Protein AF-A0A1A6B969-F1 (afdb_monomer_lite)

Structure (mmCIF, N/CA/C/O backbone):
data_AF-A0A1A6B969-F1
#
_entry.id   AF-A0A1A6B969-F1
#
loop_
_atom_site.group_PDB
_atom_site.id
_atom_site.type_symbol
_atom_site.label_atom_id
_atom_site.label_alt_id
_atom_site.label_comp_id
_atom_site.label_asym_id
_atom_site.label_entity_id
_atom_site.label_seq_id
_atom_site.pdbx_PDB_ins_code
_atom_site.Cartn_x
_atom_site.Cartn_y
_atom_site.Cartn_z
_atom_site.occupancy
_atom_site.B_iso_or_equiv
_atom_site.auth_seq_id
_atom_site.auth_comp_id
_atom_site.auth_asym_id
_atom_site.auth_atom_id
_atom_site.pdbx_PDB_model_num
ATOM 1 N N . MET A 1 1 ? -11.792 0.927 14.532 1.00 82.31 1 MET A N 1
ATOM 2 C CA . MET A 1 1 ? -10.968 1.590 13.497 1.00 82.31 1 MET A CA 1
ATOM 3 C C . MET A 1 1 ? -11.675 2.879 13.079 1.00 82.31 1 MET A C 1
ATOM 5 O O . MET A 1 1 ? -12.904 2.859 13.096 1.00 82.31 1 MET A O 1
ATOM 9 N N . PRO A 1 2 ? -10.974 3.993 12.796 1.00 89.81 2 PRO A N 1
ATOM 10 C CA . PRO A 1 2 ? -11.607 5.222 12.299 1.00 89.81 2 PRO A CA 1
ATOM 11 C C . PRO A 1 2 ? -12.254 5.015 10.921 1.00 89.81 2 PRO A C 1
ATOM 13 O O . PRO A 1 2 ? -11.853 4.124 10.176 1.00 89.81 2 PRO A O 1
ATOM 16 N N . GLY A 1 3 ? -13.240 5.853 10.584 1.00 94.31 3 GLY A N 1
ATOM 17 C CA . GLY A 1 3 ? -13.933 5.805 9.288 1.00 94.31 3 GLY A CA 1
ATOM 18 C C . GLY A 1 3 ? -13.066 6.237 8.100 1.00 94.31 3 GLY A C 1
ATOM 19 O O . GLY A 1 3 ? -13.300 5.807 6.974 1.00 94.31 3 GLY A O 1
ATOM 20 N N . HIS A 1 4 ? -12.047 7.059 8.352 1.00 96.81 4 HIS A N 1
ATOM 21 C CA . HIS A 1 4 ? -11.105 7.576 7.362 1.00 96.81 4 HIS A CA 1
ATOM 22 C C . HIS A 1 4 ? -9.725 7.695 8.017 1.00 96.81 4 HIS A C 1
ATOM 24 O O . HIS A 1 4 ? -9.614 8.185 9.143 1.00 96.81 4 HIS A O 1
ATOM 30 N N . PHE A 1 5 ? -8.684 7.179 7.370 1.00 96.38 5 PHE A N 1
ATOM 31 C CA . PHE A 1 5 ? -7.314 7.205 7.879 1.00 96.38 5 PHE A CA 1
ATOM 32 C C . PHE A 1 5 ? -6.296 7.144 6.742 1.00 96.38 5 PHE A C 1
ATOM 34 O O . PHE A 1 5 ? -6.603 6.675 5.650 1.00 96.38 5 PHE A O 1
ATOM 41 N N . GLU A 1 6 ? -5.078 7.590 7.023 1.00 97.31 6 GLU A N 1
ATOM 42 C CA . GLU A 1 6 ? -3.933 7.485 6.122 1.00 97.31 6 GLU A CA 1
ATOM 43 C C . GLU A 1 6 ? -2.957 6.435 6.656 1.00 97.31 6 GLU A C 1
ATOM 45 O O . GLU A 1 6 ? -2.725 6.369 7.866 1.00 97.31 6 GLU A O 1
ATOM 50 N N . ILE A 1 7 ? -2.373 5.641 5.760 1.00 97.44 7 ILE A N 1
ATOM 51 C CA . ILE A 1 7 ? -1.169 4.843 6.016 1.00 97.44 7 ILE A CA 1
ATOM 52 C C . ILE A 1 7 ? -0.002 5.511 5.295 1.00 97.44 7 ILE A C 1
ATOM 54 O O . ILE A 1 7 ? -0.119 5.835 4.113 1.00 97.44 7 ILE A O 1
ATOM 58 N N . GLN A 1 8 ? 1.134 5.656 5.975 1.00 97.06 8 GLN A N 1
ATOM 59 C CA . GLN A 1 8 ? 2.352 6.186 5.378 1.00 97.06 8 GLN A CA 1
ATOM 60 C C . GLN A 1 8 ? 3.524 5.210 5.531 1.00 97.06 8 GLN A C 1
ATOM 62 O O . GLN A 1 8 ? 3.950 4.889 6.642 1.00 97.06 8 GLN A O 1
ATOM 67 N N . ASN A 1 9 ? 4.076 4.780 4.395 1.00 95.06 9 ASN A N 1
ATOM 68 C CA . ASN A 1 9 ? 5.287 3.967 4.306 1.00 95.06 9 ASN A CA 1
ATOM 69 C C . ASN A 1 9 ? 6.310 4.669 3.398 1.00 95.06 9 ASN A C 1
ATOM 71 O O . ASN A 1 9 ? 6.272 4.540 2.173 1.00 95.06 9 ASN A O 1
ATOM 75 N N . GLY A 1 10 ? 7.196 5.468 3.996 1.00 91.88 10 GLY A N 1
ATOM 76 C CA . GLY A 1 10 ? 8.088 6.349 3.242 1.00 91.88 10 GLY A CA 1
ATOM 77 C C . GLY A 1 10 ? 7.295 7.335 2.377 1.00 91.88 10 GLY A C 1
ATOM 78 O O . GLY A 1 10 ? 6.509 8.135 2.896 1.00 91.88 10 GLY A O 1
ATOM 79 N N . ASP A 1 11 ? 7.497 7.255 1.061 1.00 92.19 11 ASP A N 1
ATOM 80 C CA . ASP A 1 11 ? 6.788 8.068 0.067 1.00 92.19 11 ASP A CA 1
ATOM 81 C C . ASP A 1 11 ? 5.448 7.468 -0.383 1.00 92.19 11 ASP A C 1
ATOM 83 O O . ASP A 1 11 ? 4.674 8.159 -1.047 1.00 92.19 11 ASP A O 1
ATOM 87 N N . LEU A 1 12 ? 5.153 6.213 -0.029 1.00 93.00 12 LEU A N 1
ATOM 88 C CA . LEU A 1 12 ? 3.863 5.589 -0.305 1.00 93.00 12 LEU A CA 1
ATOM 89 C C . LEU A 1 12 ? 2.828 6.070 0.712 1.00 93.00 12 LEU A C 1
ATOM 91 O O . LEU A 1 12 ? 3.031 5.971 1.925 1.00 93.00 12 LEU A O 1
ATOM 95 N N . VAL A 1 13 ? 1.712 6.570 0.197 1.00 96.38 13 VAL A N 1
ATOM 96 C CA . VAL A 1 13 ? 0.581 7.058 0.981 1.00 96.38 13 VAL A CA 1
ATOM 97 C C . VAL A 1 13 ? -0.668 6.318 0.554 1.00 96.38 13 VAL A C 1
ATOM 99 O O . VAL A 1 13 ? -1.049 6.406 -0.614 1.00 96.38 13 VAL A O 1
ATOM 102 N N . SER A 1 14 ? -1.319 5.644 1.497 1.00 97.31 14 SER A N 1
ATOM 103 C CA . SER A 1 14 ? -2.595 4.966 1.275 1.00 97.31 14 SER A CA 1
ATOM 104 C C . SER A 1 14 ? -3.707 5.730 1.993 1.00 97.31 14 SER A C 1
ATOM 106 O O . SER A 1 14 ? -3.764 5.745 3.222 1.00 97.31 14 SER A O 1
ATOM 108 N N . ASP A 1 15 ? -4.594 6.357 1.223 1.00 97.69 15 ASP A N 1
ATOM 109 C CA . ASP A 1 15 ? -5.800 7.023 1.721 1.00 97.69 15 ASP A CA 1
ATOM 110 C C . ASP A 1 15 ? -6.932 5.998 1.856 1.00 97.69 15 ASP A C 1
ATOM 112 O O . ASP A 1 15 ? -7.422 5.474 0.851 1.00 97.69 15 ASP A O 1
ATOM 116 N N . CYS A 1 16 ? -7.325 5.681 3.090 1.00 97.69 16 CYS A N 1
ATOM 117 C CA . CYS A 1 16 ? -8.181 4.551 3.424 1.00 97.69 16 CYS A CA 1
ATOM 118 C C . CYS A 1 16 ? -9.526 4.973 4.013 1.00 97.69 16 CYS A C 1
ATOM 120 O O . CYS A 1 16 ? -9.600 5.694 5.006 1.00 97.69 16 CYS A O 1
ATOM 122 N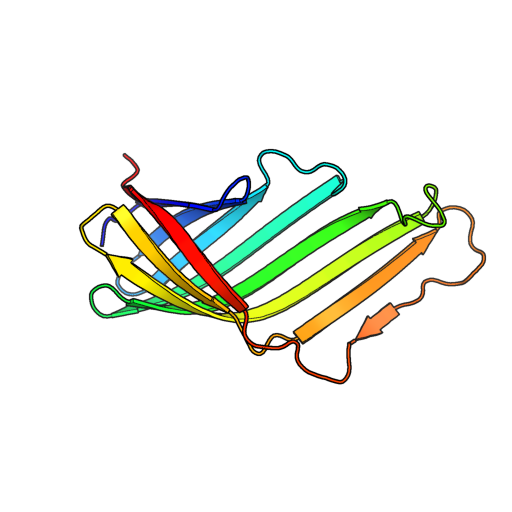 N . ARG A 1 17 ? -10.612 4.413 3.480 1.00 97.31 17 ARG A N 1
ATOM 123 C CA . ARG A 1 17 ? -11.976 4.612 3.980 1.00 97.31 17 ARG A CA 1
ATOM 124 C C . ARG A 1 17 ? -12.587 3.302 4.441 1.00 97.31 17 ARG A C 1
ATOM 126 O O . ARG A 1 17 ? -12.484 2.289 3.752 1.00 97.31 17 ARG A O 1
ATOM 133 N N . VAL A 1 18 ? -13.251 3.345 5.590 1.00 95.88 18 VAL A N 1
ATOM 134 C CA . VAL A 1 18 ? -13.984 2.221 6.174 1.00 95.88 18 VAL A CA 1
ATOM 135 C C . VAL A 1 18 ? -15.477 2.453 5.993 1.00 95.88 18 VAL A C 1
ATOM 137 O O . VAL A 1 18 ? -16.006 3.499 6.363 1.00 95.88 18 VAL A O 1
ATOM 140 N N . SER A 1 19 ? -16.163 1.454 5.451 1.00 94.56 19 SER A N 1
ATOM 141 C CA . SER A 1 19 ? -17.617 1.403 5.349 1.00 94.56 19 SER A CA 1
ATOM 142 C C . SER A 1 19 ? -18.096 0.069 5.909 1.00 94.56 19 SER A C 1
ATOM 144 O O . SER A 1 19 ? -17.746 -0.987 5.384 1.00 94.56 19 SER A O 1
ATOM 146 N N . ALA A 1 20 ? -18.871 0.120 6.996 1.00 91.00 20 ALA A N 1
ATOM 147 C CA . ALA A 1 20 ? -19.265 -1.050 7.782 1.00 91.00 20 ALA A CA 1
ATOM 148 C C . ALA A 1 20 ? -18.053 -1.900 8.224 1.00 91.00 20 ALA A C 1
ATOM 150 O O . ALA A 1 20 ? -17.276 -1.464 9.071 1.00 91.00 20 ALA A O 1
ATOM 151 N N . ASP A 1 21 ? -17.899 -3.100 7.663 1.00 92.88 21 ASP A N 1
ATOM 152 C CA . ASP A 1 21 ? -16.808 -4.044 7.925 1.00 92.88 21 ASP A CA 1
ATOM 153 C C . ASP A 1 21 ? -15.749 -4.062 6.812 1.00 92.88 21 ASP A C 1
ATOM 155 O O . ASP A 1 21 ? -14.830 -4.878 6.849 1.00 92.88 21 ASP A O 1
ATOM 159 N N . SER A 1 22 ? -15.870 -3.188 5.815 1.00 95.62 22 SER A N 1
ATOM 160 C CA . SER A 1 22 ? -15.027 -3.178 4.624 1.00 95.62 22 SER A CA 1
ATOM 161 C C . SER A 1 22 ? -14.147 -1.933 4.588 1.00 95.62 22 SER A C 1
ATOM 163 O O . SER A 1 22 ? -14.580 -0.838 4.942 1.00 95.62 22 SER A O 1
ATOM 165 N N . VAL A 1 23 ? -12.907 -2.088 4.136 1.00 97.19 23 VAL A N 1
ATOM 166 C CA . VAL A 1 23 ? -11.961 -0.991 3.920 1.00 97.19 23 VAL A CA 1
ATOM 167 C C . VAL A 1 23 ? -11.557 -0.936 2.456 1.00 97.19 23 VAL A C 1
ATOM 169 O O . VAL A 1 23 ? -11.396 -1.964 1.800 1.00 97.19 23 VAL A O 1
ATOM 172 N N . THR A 1 24 ? -11.412 0.276 1.938 1.00 98.06 24 THR A N 1
ATOM 173 C CA . THR A 1 24 ? -10.837 0.549 0.622 1.00 98.06 24 THR A CA 1
ATOM 174 C C . THR A 1 24 ? -9.774 1.617 0.778 1.00 98.06 24 THR A C 1
ATOM 176 O O . THR A 1 24 ? -10.055 2.667 1.350 1.00 98.06 24 THR A O 1
ATOM 179 N N . CYS A 1 25 ? -8.578 1.354 0.270 1.00 97.88 25 CYS A N 1
ATOM 180 C CA . CYS A 1 25 ? -7.481 2.303 0.236 1.00 97.88 25 CYS A CA 1
ATOM 181 C C . CYS A 1 25 ? -7.064 2.584 -1.200 1.00 97.88 25 CYS A C 1
ATOM 183 O O . CYS A 1 25 ? -6.966 1.654 -2.000 1.00 97.88 25 CYS A O 1
ATOM 185 N N . ASN A 1 26 ? -6.771 3.847 -1.491 1.00 98.00 26 ASN A N 1
ATOM 186 C CA . ASN A 1 26 ? -6.122 4.263 -2.727 1.00 98.00 26 ASN A CA 1
ATOM 187 C C . ASN A 1 26 ? -4.704 4.715 -2.403 1.00 98.00 26 ASN A C 1
ATOM 189 O O . ASN A 1 26 ? -4.504 5.519 -1.496 1.00 98.00 26 ASN A O 1
ATOM 193 N N . GLU A 1 27 ? -3.730 4.200 -3.139 1.00 96.12 27 GLU A N 1
ATOM 194 C CA . GLU A 1 27 ? -2.318 4.417 -2.859 1.00 96.12 27 GLU A CA 1
ATOM 195 C C . GLU A 1 27 ? -1.679 5.302 -3.919 1.00 96.12 27 GLU A C 1
ATOM 197 O O . GLU A 1 27 ? -1.905 5.138 -5.122 1.00 96.12 27 GLU A O 1
ATOM 202 N N . THR A 1 28 ? -0.843 6.224 -3.458 1.00 94.00 28 THR A N 1
ATOM 203 C CA . THR A 1 28 ? -0.090 7.162 -4.288 1.00 94.00 28 THR A CA 1
ATOM 204 C C . THR A 1 28 ? 1.354 7.236 -3.808 1.00 94.00 28 THR A C 1
ATOM 206 O O . THR A 1 28 ? 1.636 7.023 -2.630 1.00 94.00 28 THR A O 1
ATOM 209 N N . LEU A 1 29 ? 2.279 7.548 -4.716 1.00 91.69 29 LEU A N 1
ATOM 210 C CA . LEU A 1 29 ? 3.664 7.865 -4.366 1.00 91.69 29 LEU A CA 1
ATOM 211 C C . LEU A 1 29 ? 3.848 9.385 -4.350 1.00 91.69 29 LEU A C 1
ATOM 213 O O . LEU A 1 29 ? 3.703 10.029 -5.389 1.00 91.69 29 LEU A O 1
ATOM 217 N N . LYS A 1 30 ? 4.206 9.949 -3.188 1.00 86.19 30 LYS A N 1
ATOM 218 C CA . LYS A 1 30 ? 4.536 11.378 -3.016 1.00 86.19 30 LYS A CA 1
ATOM 219 C C . LYS A 1 30 ? 5.710 11.787 -3.914 1.00 86.19 30 LYS A C 1
ATOM 221 O O . LYS A 1 30 ? 5.638 12.808 -4.593 1.00 86.19 30 LYS A O 1
ATOM 226 N N . ASN A 1 31 ? 6.754 10.958 -3.966 1.00 82.06 31 ASN A N 1
ATOM 227 C CA . ASN A 1 31 ? 7.872 11.104 -4.893 1.00 82.06 31 ASN A CA 1
ATOM 228 C C . ASN A 1 31 ? 7.866 9.939 -5.877 1.00 82.06 31 ASN A C 1
ATOM 230 O O . ASN A 1 31 ? 8.321 8.843 -5.567 1.00 82.06 31 ASN A O 1
ATOM 234 N N . ALA A 1 32 ? 7.346 10.175 -7.080 1.00 72.62 32 ALA A N 1
ATOM 235 C CA . ALA A 1 32 ? 7.263 9.112 -8.068 1.00 72.62 32 ALA A CA 1
ATOM 236 C C . ALA A 1 32 ? 8.650 8.745 -8.637 1.00 72.62 32 ALA A C 1
ATOM 238 O O . ALA A 1 32 ? 8.897 7.580 -8.898 1.00 72.62 32 ALA A O 1
ATOM 239 N N . LYS A 1 33 ? 9.603 9.680 -8.772 1.00 74.06 33 LYS A N 1
ATOM 240 C CA . LYS A 1 33 ? 10.860 9.444 -9.516 1.00 74.06 33 LYS A CA 1
ATOM 241 C C . LYS A 1 33 ? 11.678 8.244 -8.985 1.00 74.06 33 LYS A C 1
ATOM 243 O O . LYS A 1 33 ? 11.935 8.190 -7.786 1.00 74.06 33 LYS A O 1
ATOM 248 N N . PRO A 1 34 ? 12.170 7.338 -9.858 1.00 71.81 34 PRO A N 1
ATOM 249 C CA . PRO A 1 34 ? 12.104 7.368 -11.328 1.00 71.81 34 PRO A CA 1
ATOM 250 C C . PRO A 1 34 ? 10.774 6.872 -11.923 1.00 71.81 34 PRO A C 1
ATOM 252 O O . PRO A 1 34 ? 10.567 7.004 -13.125 1.00 71.81 34 PRO A O 1
ATOM 255 N N . THR A 1 35 ? 9.869 6.336 -11.107 1.00 80.12 35 THR A N 1
ATOM 256 C CA . THR A 1 35 ? 8.490 6.014 -11.493 1.00 80.12 35 THR A CA 1
ATOM 257 C C . THR A 1 35 ? 7.812 7.263 -12.067 1.00 80.12 35 THR A C 1
ATOM 259 O O . THR A 1 35 ? 7.835 8.346 -11.484 1.00 80.12 35 THR A O 1
ATOM 262 N N . GLN A 1 36 ? 7.233 7.133 -13.252 1.00 84.69 36 GLN A N 1
ATOM 263 C CA . GLN A 1 36 ? 6.503 8.207 -13.921 1.00 84.69 36 GLN A CA 1
ATOM 264 C C . GLN A 1 36 ? 5.072 8.300 -13.395 1.00 84.69 36 GLN A C 1
ATOM 266 O O . GLN A 1 36 ? 4.553 9.397 -13.209 1.00 84.69 36 GLN A O 1
ATOM 271 N N . SER A 1 37 ? 4.440 7.152 -13.138 1.00 88.12 37 SER A N 1
ATOM 272 C CA . SER A 1 37 ? 3.110 7.082 -12.539 1.00 88.12 37 SER A CA 1
ATOM 273 C C . SER A 1 37 ? 2.987 5.876 -11.623 1.00 88.12 37 SER A C 1
ATOM 275 O O . SER A 1 37 ? 3.570 4.825 -11.884 1.00 88.12 37 SER A O 1
ATOM 277 N N . TYR A 1 38 ? 2.223 6.032 -10.548 1.00 92.31 38 TYR A N 1
ATOM 278 C CA . TYR A 1 38 ? 1.901 4.954 -9.630 1.00 92.31 38 TYR A CA 1
ATOM 279 C C . TYR A 1 38 ? 0.458 5.090 -9.169 1.00 92.31 38 TYR A C 1
ATOM 281 O O . TYR A 1 38 ? 0.022 6.184 -8.807 1.00 92.31 38 TYR A O 1
ATOM 289 N N . ALA A 1 39 ? -0.253 3.971 -9.153 1.00 94.19 39 ALA A N 1
ATOM 290 C CA . ALA A 1 39 ? -1.560 3.850 -8.538 1.00 94.19 39 ALA A CA 1
ATOM 291 C C . ALA A 1 39 ? -1.657 2.491 -7.848 1.00 94.19 39 ALA A C 1
ATOM 293 O O . ALA A 1 39 ? -1.417 1.454 -8.470 1.00 94.19 39 ALA A O 1
ATOM 294 N N . GLY A 1 40 ? -2.030 2.494 -6.574 1.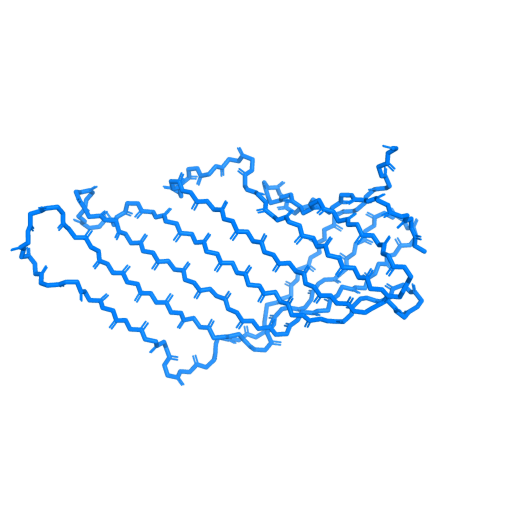00 95.94 40 GLY A N 1
ATOM 295 C CA . GLY A 1 40 ? -2.356 1.284 -5.830 1.00 95.94 40 GLY A CA 1
ATOM 296 C C . GLY A 1 40 ? -3.789 1.313 -5.330 1.00 95.94 40 GLY A C 1
ATOM 297 O O . GLY A 1 40 ? -4.390 2.369 -5.143 1.00 95.94 40 GLY A O 1
ATOM 298 N N . THR A 1 41 ? -4.349 0.132 -5.125 1.00 97.56 41 THR A N 1
ATOM 299 C CA . THR A 1 41 ? -5.641 -0.057 -4.475 1.00 97.56 41 THR A CA 1
ATOM 300 C C . THR A 1 41 ? -5.542 -1.236 -3.528 1.00 97.56 41 THR A C 1
ATOM 302 O O . THR A 1 41 ? -4.986 -2.277 -3.878 1.00 97.56 41 THR A O 1
ATOM 305 N N . MET A 1 42 ? -6.116 -1.094 -2.340 1.00 97.06 42 MET A N 1
ATOM 306 C CA . MET A 1 42 ? -6.322 -2.197 -1.411 1.00 97.06 42 MET A CA 1
ATOM 307 C C . MET A 1 42 ? -7.794 -2.254 -1.041 1.00 97.06 42 MET A C 1
ATOM 309 O O . MET A 1 42 ? -8.406 -1.232 -0.745 1.00 97.06 42 MET A O 1
ATOM 313 N N . THR A 1 43 ? -8.367 -3.451 -1.045 1.00 97.75 43 THR A N 1
ATOM 314 C CA . THR A 1 43 ? -9.703 -3.695 -0.493 1.00 97.75 43 THR A CA 1
ATOM 315 C C . THR A 1 43 ? -9.641 -4.851 0.484 1.00 97.75 43 THR A C 1
ATOM 317 O O . THR A 1 43 ? -8.938 -5.829 0.238 1.00 97.75 43 THR A O 1
ATOM 320 N N . GLY A 1 44 ? -10.363 -4.765 1.598 1.00 97.44 44 GLY A N 1
ATOM 321 C CA . GLY A 1 44 ? -10.316 -5.806 2.619 1.00 97.44 44 GLY A CA 1
ATOM 322 C C . GLY A 1 44 ? -11.438 -5.717 3.638 1.00 97.44 44 GLY A C 1
ATOM 323 O O . GLY A 1 44 ? -12.244 -4.790 3.621 1.00 97.44 44 GLY A O 1
ATOM 324 N N . LYS A 1 45 ? -11.470 -6.698 4.537 1.00 97.88 45 LYS A N 1
ATOM 325 C CA . LYS A 1 45 ? -12.391 -6.758 5.671 1.00 97.88 45 LYS A CA 1
ATOM 326 C C . LYS A 1 45 ? -11.681 -6.450 6.977 1.00 97.88 45 LYS A C 1
ATOM 328 O O . LYS A 1 45 ? -10.552 -6.893 7.181 1.00 97.88 45 LYS A O 1
ATOM 333 N N . VAL A 1 46 ? -12.370 -5.737 7.859 1.00 95.88 46 VAL A N 1
ATOM 334 C CA . VAL A 1 46 ? -11.906 -5.347 9.190 1.00 95.88 46 VAL A CA 1
ATOM 335 C C . VAL A 1 46 ? -12.379 -6.373 10.219 1.00 95.88 46 VAL A C 1
ATOM 337 O O . VAL A 1 46 ? -13.573 -6.616 10.370 1.00 95.88 46 VAL A O 1
ATOM 340 N N . ALA A 1 47 ? -11.442 -6.933 10.977 1.00 95.31 47 ALA A N 1
ATOM 341 C CA . ALA A 1 47 ? -11.700 -7.766 12.143 1.00 95.31 47 ALA A CA 1
ATOM 342 C C . ALA A 1 47 ? -10.845 -7.258 13.313 1.00 95.31 47 ALA A C 1
ATOM 344 O O . ALA A 1 47 ? -9.644 -7.515 13.392 1.00 95.31 47 ALA A O 1
ATOM 345 N N . GLY A 1 48 ? -11.453 -6.481 14.215 1.00 92.94 48 GLY A N 1
ATOM 346 C CA . GLY A 1 48 ? -10.734 -5.827 15.312 1.00 92.94 48 GLY A CA 1
ATOM 347 C C . GLY A 1 48 ? -9.730 -4.788 14.802 1.00 92.94 48 GLY A C 1
ATOM 348 O O . GLY A 1 48 ? -10.128 -3.765 14.246 1.00 92.94 48 GLY A O 1
ATOM 349 N N . MET A 1 49 ? -8.437 -5.052 15.009 1.00 94.12 49 MET A N 1
ATOM 350 C CA . MET A 1 49 ? -7.321 -4.234 14.506 1.00 94.12 49 MET A CA 1
ATOM 351 C C . MET A 1 49 ? -6.602 -4.876 13.314 1.00 94.12 49 MET A C 1
ATOM 353 O O . MET A 1 49 ? -5.475 -4.509 12.996 1.00 94.12 49 MET A O 1
ATOM 357 N N . THR A 1 50 ? -7.224 -5.853 12.662 1.00 96.75 50 THR A N 1
ATOM 358 C CA . THR A 1 50 ? -6.653 -6.518 11.496 1.00 96.75 50 THR A CA 1
ATOM 359 C C . THR A 1 50 ? -7.523 -6.256 10.280 1.00 96.75 50 THR A C 1
ATOM 361 O O . THR A 1 50 ? -8.745 -6.388 10.333 1.00 96.75 50 THR A O 1
ATOM 364 N N . VAL A 1 51 ? -6.885 -5.911 9.168 1.00 97.62 51 VAL A N 1
ATOM 365 C CA . VAL A 1 51 ? -7.493 -5.881 7.841 1.00 97.62 51 VAL A CA 1
ATOM 366 C C . VAL A 1 51 ? -6.929 -7.034 7.038 1.00 97.62 51 VAL A C 1
ATOM 368 O O . VAL A 1 51 ? -5.715 -7.179 6.949 1.00 97.62 51 VAL A O 1
ATOM 371 N N . THR A 1 52 ? -7.795 -7.839 6.431 1.00 98.12 52 THR A N 1
ATOM 372 C CA . THR A 1 52 ? -7.386 -8.884 5.480 1.00 98.12 52 THR A CA 1
ATOM 373 C C . THR A 1 52 ? -8.095 -8.673 4.157 1.00 98.12 52 THR A C 1
ATOM 375 O O . THR A 1 52 ? -9.311 -8.480 4.126 1.00 98.12 52 THR A O 1
ATOM 378 N N . GLY A 1 53 ? -7.341 -8.695 3.064 1.00 97.69 53 GLY A N 1
ATOM 379 C CA . GLY A 1 53 ? -7.852 -8.273 1.775 1.00 97.69 53 GLY A CA 1
ATOM 380 C C . GLY A 1 53 ? -6.951 -8.624 0.604 1.00 97.69 53 GLY A C 1
ATOM 381 O O . GLY A 1 53 ? -6.169 -9.572 0.643 1.00 97.69 53 GLY A O 1
ATOM 382 N N . SER A 1 54 ? -7.087 -7.852 -0.464 1.00 97.75 54 SER A N 1
ATOM 383 C CA . SER A 1 54 ? -6.261 -7.927 -1.664 1.00 97.75 54 SER A CA 1
ATOM 384 C C . SER A 1 54 ? -5.782 -6.536 -2.044 1.00 97.75 54 SER A C 1
ATOM 386 O O . SER A 1 54 ? -6.539 -5.567 -1.959 1.00 97.75 54 SER A O 1
ATOM 388 N N . ALA A 1 55 ? -4.529 -6.455 -2.472 1.00 97.12 55 ALA A N 1
ATOM 389 C CA . ALA A 1 55 ? -3.934 -5.256 -3.031 1.00 97.12 55 ALA A CA 1
ATOM 390 C C . ALA A 1 55 ? -3.602 -5.469 -4.505 1.00 97.12 55 ALA A C 1
ATOM 392 O O . ALA A 1 55 ? -3.245 -6.575 -4.928 1.00 97.12 55 ALA A O 1
ATOM 393 N N . ARG A 1 56 ? -3.706 -4.387 -5.270 1.00 96.62 56 ARG A N 1
ATOM 394 C CA . ARG A 1 56 ? -3.261 -4.287 -6.653 1.00 96.62 56 ARG A CA 1
ATOM 395 C C . ARG A 1 56 ? -2.535 -2.968 -6.832 1.00 96.62 56 ARG A C 1
ATOM 397 O O . ARG A 1 56 ? -3.076 -1.936 -6.449 1.00 96.62 56 ARG A O 1
ATOM 404 N N . SER A 1 57 ? -1.367 -2.989 -7.453 1.00 94.50 57 SER A N 1
ATOM 405 C CA . SER A 1 57 ? -0.649 -1.777 -7.827 1.00 94.50 57 SER A CA 1
ATOM 406 C C . SER A 1 57 ? -0.225 -1.807 -9.282 1.00 94.50 57 SER A C 1
ATOM 408 O O . SER A 1 57 ? -0.027 -2.866 -9.877 1.00 94.50 57 SER A O 1
ATOM 410 N N . TYR A 1 58 ? -0.128 -0.615 -9.850 1.00 93.44 58 TYR A N 1
ATOM 411 C CA . TYR A 1 58 ? 0.308 -0.350 -11.203 1.00 93.44 58 TYR A CA 1
ATOM 412 C C . TYR A 1 58 ? 1.342 0.769 -11.161 1.00 93.44 58 TYR A C 1
ATOM 414 O O . TYR A 1 58 ? 1.118 1.807 -10.535 1.00 93.44 58 TYR A O 1
ATOM 422 N N . ALA A 1 59 ? 2.467 0.556 -11.830 1.00 91.81 59 ALA A N 1
ATOM 423 C CA . ALA A 1 59 ? 3.545 1.522 -11.925 1.00 91.81 59 ALA A CA 1
ATOM 424 C C . ALA A 1 59 ? 4.052 1.615 -13.364 1.00 91.81 59 ALA A C 1
ATOM 426 O O . ALA A 1 59 ? 4.191 0.592 -14.036 1.00 91.81 59 ALA A O 1
ATOM 427 N N . THR A 1 60 ? 4.387 2.825 -13.807 1.00 90.12 60 THR A N 1
ATOM 428 C CA . THR A 1 60 ? 5.144 3.054 -15.045 1.00 90.12 60 THR A CA 1
ATOM 429 C C . THR A 1 60 ? 6.488 3.687 -14.741 1.00 90.12 60 THR A C 1
ATOM 431 O O . THR A 1 60 ? 6.599 4.527 -13.852 1.00 90.12 60 THR A O 1
ATOM 434 N N . TYR A 1 61 ? 7.521 3.313 -15.480 1.00 87.44 61 TYR A N 1
ATOM 435 C CA . TYR A 1 61 ? 8.876 3.832 -15.317 1.00 87.44 61 TYR A CA 1
ATOM 436 C C . TYR A 1 61 ? 9.581 3.888 -16.678 1.00 87.44 61 TYR A C 1
ATOM 438 O O . TYR A 1 61 ? 9.238 3.106 -17.569 1.00 87.44 61 TYR A O 1
ATOM 446 N N . PRO A 1 62 ? 10.550 4.804 -16.870 1.00 84.31 62 PRO A N 1
ATOM 447 C CA . PRO A 1 62 ? 11.409 4.744 -18.043 1.00 84.31 62 PRO A CA 1
ATOM 448 C C . PRO A 1 62 ? 12.210 3.443 -17.990 1.00 84.31 62 PRO A C 1
ATOM 450 O O . PRO A 1 62 ? 12.684 3.056 -16.916 1.00 84.31 62 PRO A O 1
ATOM 453 N N . ASP A 1 63 ? 12.360 2.765 -19.124 1.00 76.56 63 ASP A N 1
ATOM 454 C CA . ASP A 1 63 ? 13.244 1.607 -19.170 1.00 76.56 63 ASP A CA 1
ATOM 455 C C . ASP A 1 63 ? 14.694 2.067 -18.880 1.00 76.56 63 ASP A C 1
ATOM 457 O O . ASP A 1 63 ? 15.172 3.019 -19.506 1.00 76.56 63 ASP A O 1
ATOM 461 N N . PRO A 1 64 ? 15.405 1.449 -17.913 1.00 72.00 64 PRO A N 1
ATOM 462 C CA . PRO A 1 64 ? 16.759 1.867 -17.549 1.00 72.00 64 PRO A CA 1
ATOM 463 C C . PRO A 1 64 ? 17.783 1.725 -18.681 1.00 72.00 64 PRO A C 1
ATOM 465 O O . PRO A 1 64 ? 18.798 2.419 -18.672 1.00 72.00 64 PRO A O 1
ATOM 468 N N . GLN A 1 65 ? 17.552 0.794 -19.609 1.00 74.44 65 GLN A N 1
ATOM 469 C CA . GLN A 1 65 ? 18.417 0.517 -20.754 1.00 74.44 65 GLN A CA 1
ATOM 470 C C . GLN A 1 65 ? 17.990 1.300 -22.002 1.00 74.44 65 GLN A C 1
ATOM 472 O O . GLN A 1 65 ? 18.844 1.604 -22.832 1.00 74.44 65 GLN A O 1
ATOM 477 N N . SER A 1 66 ? 16.712 1.681 -22.089 1.00 76.50 66 SER A N 1
ATOM 478 C CA . SER A 1 66 ? 16.129 2.443 -23.199 1.00 76.50 66 SER A CA 1
ATOM 479 C C . SER A 1 66 ? 15.170 3.533 -22.695 1.00 76.50 66 SER A C 1
ATOM 481 O O . SER A 1 66 ? 13.963 3.308 -22.631 1.00 76.50 66 SER A O 1
ATOM 483 N N . PRO A 1 67 ? 15.656 4.739 -22.345 1.00 75.81 67 PRO A N 1
ATOM 484 C CA . PRO A 1 67 ? 14.823 5.813 -21.786 1.00 75.81 67 PRO A CA 1
ATOM 485 C C . PRO A 1 67 ? 13.630 6.247 -22.661 1.00 75.81 67 PRO A C 1
ATOM 487 O O . PRO A 1 67 ? 12.678 6.843 -22.157 1.00 75.81 67 PRO A O 1
ATOM 490 N N . GLU A 1 68 ? 13.679 5.969 -23.964 1.00 78.62 68 GLU A N 1
ATOM 491 C CA . GLU A 1 68 ? 12.602 6.145 -24.946 1.00 78.62 68 GLU A CA 1
ATOM 492 C C . GLU A 1 68 ? 11.458 5.120 -24.825 1.00 78.62 68 GLU A C 1
ATOM 494 O O . GLU A 1 68 ? 10.411 5.269 -25.465 1.00 78.62 68 GLU A O 1
ATOM 499 N N . CYS A 1 69 ? 11.648 4.088 -24.006 1.00 81.50 69 CYS A N 1
ATOM 500 C CA . CYS A 1 69 ? 10.676 3.050 -23.711 1.00 81.50 69 CYS A CA 1
ATOM 501 C C . CYS A 1 69 ? 10.074 3.240 -22.315 1.00 81.50 69 CYS A C 1
ATOM 503 O O . CYS A 1 69 ? 10.704 3.730 -21.376 1.00 81.50 69 CYS A O 1
ATOM 505 N N . THR A 1 70 ? 8.816 2.836 -22.177 1.00 86.19 70 THR A N 1
ATOM 506 C CA . THR A 1 70 ? 8.089 2.808 -20.911 1.00 86.19 70 THR A CA 1
ATOM 507 C C . THR A 1 70 ? 7.862 1.366 -20.494 1.00 86.19 70 THR A C 1
ATOM 509 O O . THR A 1 70 ? 7.153 0.613 -21.171 1.00 86.19 70 THR A O 1
ATOM 512 N N . GLY A 1 71 ? 8.443 1.009 -19.352 1.00 86.75 71 GLY A N 1
ATOM 513 C CA . GLY A 1 71 ? 8.117 -0.202 -18.623 1.00 86.75 71 GLY A CA 1
ATOM 514 C C . GLY A 1 71 ? 6.867 0.015 -17.778 1.00 86.75 71 GLY A C 1
ATOM 515 O O . GLY A 1 71 ? 6.699 1.060 -17.146 1.00 86.75 71 GLY A O 1
ATOM 516 N N . THR A 1 72 ? 5.991 -0.980 -17.748 1.00 89.19 72 THR A N 1
ATOM 517 C CA . THR A 1 72 ? 4.881 -1.059 -16.805 1.00 89.19 72 THR A CA 1
ATOM 518 C C . THR A 1 72 ? 5.048 -2.296 -15.939 1.00 89.19 72 THR A C 1
ATOM 520 O O . THR A 1 72 ? 5.527 -3.339 -16.390 1.00 89.19 72 THR A O 1
ATOM 523 N N . THR A 1 73 ? 4.677 -2.181 -14.672 1.00 90.31 73 THR A N 1
ATOM 524 C CA . THR A 1 73 ? 4.562 -3.317 -13.763 1.00 90.31 73 THR A CA 1
ATOM 525 C C . THR A 1 73 ? 3.209 -3.251 -13.083 1.00 90.31 73 THR A C 1
ATOM 527 O O . THR A 1 73 ? 2.825 -2.221 -12.532 1.00 90.31 73 THR A O 1
ATOM 530 N N . GLU A 1 74 ? 2.509 -4.375 -13.097 1.00 93.44 74 GLU A N 1
ATOM 531 C CA . GLU A 1 74 ? 1.305 -4.606 -12.326 1.00 93.44 74 GLU A CA 1
ATOM 532 C C . GLU A 1 74 ? 1.571 -5.716 -11.309 1.00 93.44 74 GLU A C 1
ATOM 534 O O . GLU A 1 74 ? 2.093 -6.778 -11.652 1.00 93.44 74 GLU A O 1
ATOM 539 N N . MET A 1 75 ? 1.206 -5.483 -10.054 1.00 93.56 75 MET A N 1
ATOM 540 C CA . MET A 1 75 ? 1.308 -6.468 -8.981 1.00 93.56 75 MET A CA 1
ATOM 541 C C . MET A 1 75 ? -0.061 -6.670 -8.352 1.00 93.56 75 MET A C 1
ATOM 543 O O . MET A 1 75 ? -0.777 -5.700 -8.117 1.00 93.56 75 MET A O 1
ATOM 547 N N . SER A 1 76 ? -0.442 -7.912 -8.059 1.00 95.38 76 SER A N 1
ATOM 548 C CA . SER A 1 76 ? -1.709 -8.208 -7.383 1.00 95.38 76 SER A CA 1
ATOM 549 C C . SER A 1 76 ? -1.602 -9.409 -6.452 1.00 95.38 76 SER A C 1
ATOM 551 O O . SER A 1 76 ? -1.001 -10.425 -6.793 1.00 95.38 76 SER A O 1
ATOM 553 N N . GLY A 1 77 ? -2.178 -9.318 -5.256 1.00 95.94 77 GLY A N 1
ATOM 554 C CA . GLY A 1 77 ? -2.104 -10.416 -4.295 1.00 95.94 77 GLY A CA 1
ATOM 555 C C . GLY A 1 77 ? -2.788 -10.134 -2.961 1.00 95.94 77 GLY A C 1
ATOM 556 O O . GLY A 1 77 ? -3.255 -9.017 -2.727 1.00 95.94 77 GLY A O 1
ATOM 557 N N . PRO A 1 78 ? -2.851 -11.144 -2.077 1.00 97.44 78 PRO A N 1
ATOM 558 C CA . PRO A 1 78 ? -3.453 -11.009 -0.759 1.00 97.44 78 PRO A CA 1
ATOM 559 C C . PRO A 1 78 ? -2.608 -10.094 0.125 1.00 97.44 78 PRO A C 1
ATOM 561 O O . PRO A 1 78 ? -1.382 -10.185 0.112 1.00 97.44 78 PRO A O 1
ATOM 564 N N . ILE A 1 79 ? -3.255 -9.239 0.910 1.00 97.88 79 ILE A N 1
ATOM 565 C CA . ILE A 1 79 ? -2.587 -8.336 1.848 1.00 97.88 79 ILE A CA 1
ATOM 566 C C . ILE A 1 79 ? -3.264 -8.380 3.215 1.00 97.88 79 ILE A C 1
ATOM 568 O O . ILE A 1 79 ? -4.492 -8.463 3.318 1.00 97.88 79 ILE A O 1
ATOM 572 N N . THR A 1 80 ? -2.456 -8.303 4.266 1.00 98.12 80 THR A N 1
ATOM 573 C CA . THR A 1 80 ? -2.917 -8.176 5.646 1.00 98.12 80 THR A CA 1
ATOM 574 C C . THR A 1 80 ? -2.237 -6.986 6.303 1.00 98.12 80 THR A C 1
ATOM 576 O O . THR A 1 80 ? -1.016 -6.867 6.236 1.00 98.12 80 THR A O 1
ATOM 579 N N . PHE A 1 81 ? -3.022 -6.141 6.971 1.00 97.88 81 PHE A N 1
ATOM 580 C CA . PHE A 1 81 ? -2.525 -5.110 7.879 1.00 97.88 81 PHE A CA 1
ATOM 581 C C . PHE A 1 81 ? -2.941 -5.437 9.306 1.00 97.88 81 PHE A C 1
ATOM 583 O O . PHE A 1 81 ? -4.112 -5.711 9.564 1.00 97.88 81 PHE A O 1
ATOM 590 N N . THR A 1 82 ? -1.996 -5.361 10.234 1.00 98.00 82 THR A N 1
ATOM 591 C CA . THR A 1 82 ? -2.242 -5.453 11.673 1.00 98.00 82 THR A CA 1
ATOM 592 C C . THR A 1 82 ? -1.867 -4.120 12.293 1.00 98.00 82 THR A C 1
ATOM 594 O O . THR A 1 82 ? -0.691 -3.760 12.335 1.00 98.00 82 THR A O 1
ATOM 597 N N . PHE A 1 83 ? -2.878 -3.378 12.730 1.00 96.75 83 PHE A N 1
ATOM 598 C CA . PHE A 1 83 ? -2.739 -2.052 13.314 1.00 96.75 83 PHE A CA 1
ATOM 599 C C . PHE A 1 83 ? -2.405 -2.156 14.798 1.00 96.75 83 PHE A C 1
ATOM 601 O O . PHE A 1 83 ? -2.934 -3.015 15.500 1.00 96.75 83 PHE A O 1
ATOM 608 N N . SER A 1 84 ? -1.577 -1.238 15.277 1.00 96.06 84 SER A N 1
ATOM 609 C CA . SER A 1 84 ? -1.250 -1.059 16.687 1.00 96.06 84 SER A CA 1
ATOM 610 C C . SER A 1 84 ? -1.833 0.263 17.203 1.00 96.06 84 SER A C 1
ATOM 612 O O . SER A 1 84 ? -1.914 1.234 16.442 1.00 96.06 84 SER A O 1
ATOM 614 N N . PRO A 1 85 ? -2.224 0.359 18.491 1.00 92.19 85 PRO A N 1
ATOM 615 C CA . PRO A 1 85 ? -2.799 1.585 19.053 1.00 92.19 85 PRO A CA 1
ATOM 616 C C . PRO A 1 85 ? -1.803 2.748 19.155 1.00 92.19 85 PRO A C 1
ATOM 618 O O . PRO A 1 85 ? -2.217 3.884 19.358 1.00 92.19 85 PRO A O 1
ATOM 621 N N . ASP A 1 86 ? -0.504 2.473 19.024 1.00 95.12 86 ASP A N 1
ATOM 622 C CA . ASP A 1 86 ? 0.583 3.458 19.040 1.00 95.12 86 ASP A CA 1
ATOM 623 C C . ASP A 1 86 ? 0.755 4.210 17.705 1.00 95.12 86 ASP A C 1
ATOM 625 O O . ASP A 1 86 ? 1.667 5.024 17.570 1.00 95.12 86 ASP A O 1
ATOM 629 N N . GLY A 1 87 ? -0.116 3.953 16.721 1.00 95.88 87 GLY A N 1
ATOM 630 C CA . GLY A 1 87 ? -0.052 4.572 15.398 1.00 95.88 87 GLY A CA 1
ATOM 631 C C . GLY A 1 87 ? 0.878 3.853 14.421 1.00 95.88 87 GLY A C 1
ATOM 632 O O . GLY A 1 87 ? 1.140 4.376 13.340 1.00 95.88 87 GLY A O 1
ATOM 633 N N . THR A 1 88 ? 1.370 2.658 14.756 1.00 97.94 88 THR A N 1
ATOM 634 C CA . THR A 1 88 ? 2.114 1.796 13.826 1.00 97.94 88 THR A CA 1
ATOM 635 C C . THR A 1 88 ? 1.233 0.695 13.244 1.00 97.94 88 THR A C 1
ATOM 637 O O . THR A 1 88 ? 0.165 0.375 13.771 1.00 97.94 88 THR A O 1
ATOM 640 N N . LEU A 1 89 ? 1.660 0.108 12.129 1.00 97.44 89 LEU A N 1
ATOM 641 C CA . LEU A 1 89 ? 1.093 -1.129 11.607 1.00 97.44 89 LEU A CA 1
ATOM 642 C C . LEU A 1 89 ? 2.182 -2.046 11.062 1.00 97.44 89 LEU A C 1
ATOM 644 O O . LEU A 1 89 ? 3.243 -1.591 10.633 1.00 97.44 89 LEU A O 1
ATOM 648 N N . SER A 1 90 ? 1.881 -3.341 11.049 1.00 98.19 90 SER A N 1
ATOM 649 C CA . SER A 1 90 ? 2.635 -4.358 10.312 1.00 98.19 90 SER A CA 1
ATOM 650 C C . SER A 1 90 ? 1.831 -4.812 9.103 1.00 98.19 90 SER A C 1
ATOM 652 O O . SER A 1 90 ? 0.627 -5.054 9.207 1.00 98.19 90 SER A O 1
ATOM 654 N N . ALA A 1 91 ? 2.498 -4.948 7.967 1.00 97.62 91 ALA A N 1
ATOM 655 C CA . ALA A 1 91 ? 1.910 -5.362 6.712 1.00 97.62 91 ALA A CA 1
ATOM 656 C C . ALA A 1 91 ? 2.563 -6.639 6.200 1.00 97.62 91 ALA A C 1
ATOM 658 O O . ALA A 1 91 ? 3.776 -6.816 6.292 1.00 97.62 91 ALA A O 1
ATOM 659 N N . ARG A 1 92 ? 1.739 -7.498 5.607 1.00 97.88 92 ARG A N 1
ATOM 660 C CA . ARG A 1 92 ? 2.164 -8.709 4.915 1.00 97.88 92 ARG A CA 1
ATOM 661 C C . ARG A 1 92 ? 1.469 -8.758 3.566 1.00 97.88 92 ARG A C 1
ATOM 663 O O . ARG A 1 92 ? 0.250 -8.909 3.519 1.00 97.88 92 ARG A O 1
ATOM 670 N N . TRP A 1 93 ? 2.226 -8.614 2.484 1.00 95.25 93 TRP A N 1
ATOM 671 C CA . TRP A 1 93 ? 1.711 -8.653 1.119 1.00 95.25 93 TRP A CA 1
ATOM 672 C C . TRP A 1 93 ? 2.286 -9.846 0.366 1.00 95.25 93 TRP A C 1
ATOM 674 O O . TRP A 1 93 ? 3.498 -10.020 0.267 1.00 95.25 93 TRP A O 1
ATOM 684 N N . GLY A 1 94 ? 1.400 -10.668 -0.179 1.00 93.69 94 GLY A N 1
ATOM 685 C CA . GLY A 1 94 ? 1.748 -11.803 -1.009 1.00 93.69 94 GLY A CA 1
ATOM 686 C C . GLY A 1 94 ? 1.455 -13.167 -0.379 1.00 93.69 94 GLY A C 1
ATOM 687 O O . GLY A 1 94 ? 0.948 -13.259 0.742 1.00 93.69 94 GLY A O 1
ATOM 688 N N . PRO A 1 95 ? 1.759 -14.251 -1.113 1.00 92.25 95 PRO A N 1
ATOM 689 C CA . PRO A 1 95 ? 2.478 -14.252 -2.394 1.00 92.25 95 PRO A CA 1
ATOM 690 C C . PRO A 1 95 ? 1.668 -13.572 -3.511 1.00 92.25 95 PRO A C 1
ATOM 692 O O . PRO A 1 95 ? 0.468 -13.836 -3.637 1.00 92.25 95 PRO A O 1
ATOM 695 N N . TYR A 1 96 ? 2.292 -12.677 -4.282 1.00 89.88 96 TYR A N 1
ATOM 696 C CA . TYR A 1 96 ? 1.614 -11.847 -5.288 1.00 89.88 96 TYR A CA 1
ATOM 697 C C . TYR A 1 96 ? 2.043 -12.201 -6.714 1.00 89.88 96 TYR A C 1
ATOM 699 O O . TYR A 1 96 ? 3.144 -12.689 -6.957 1.00 89.88 96 TYR A O 1
ATOM 707 N N . GLN A 1 97 ? 1.132 -11.986 -7.659 1.00 91.75 97 GLN A N 1
ATOM 708 C CA . GLN A 1 97 ? 1.383 -12.131 -9.083 1.00 91.75 97 GLN A CA 1
ATOM 709 C C . GLN A 1 97 ? 1.951 -10.827 -9.626 1.00 91.75 97 GLN A C 1
ATOM 711 O O . GLN A 1 97 ? 1.384 -9.761 -9.369 1.00 91.75 97 GLN A O 1
ATOM 716 N N . ARG A 1 98 ? 3.019 -10.920 -10.417 1.00 90.12 98 ARG A N 1
ATOM 717 C CA . ARG A 1 98 ? 3.606 -9.786 -11.126 1.00 90.12 98 ARG A CA 1
ATOM 718 C C . ARG A 1 98 ? 3.442 -9.957 -12.632 1.00 90.12 98 ARG A C 1
ATOM 720 O O . ARG A 1 98 ? 3.735 -11.017 -13.185 1.00 90.12 98 ARG A O 1
ATOM 727 N N . ARG A 1 99 ? 2.970 -8.899 -13.285 1.00 89.00 99 ARG A N 1
ATOM 728 C CA . ARG A 1 99 ? 2.903 -8.748 -14.741 1.00 89.00 99 ARG A CA 1
ATOM 729 C C . ARG A 1 99 ? 3.720 -7.538 -15.134 1.00 89.00 99 ARG A C 1
ATOM 731 O O . ARG A 1 99 ? 3.695 -6.527 -14.439 1.00 89.00 99 ARG A O 1
ATOM 738 N N . PHE A 1 100 ? 4.427 -7.632 -16.243 1.00 86.56 100 PHE A N 1
ATOM 739 C CA . PHE A 1 100 ? 5.207 -6.525 -16.765 1.00 86.56 100 PHE A 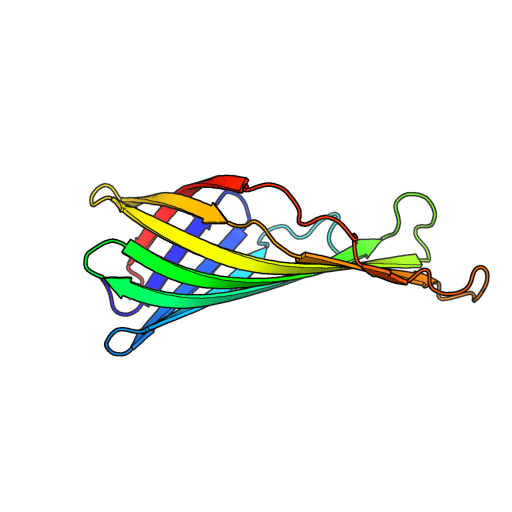CA 1
ATOM 740 C C . PHE A 1 100 ? 5.019 -6.419 -18.268 1.00 86.56 100 PHE A C 1
ATOM 742 O O . PHE A 1 100 ? 4.858 -7.419 -18.969 1.00 86.56 100 PHE A O 1
ATOM 749 N N . THR A 1 101 ? 5.043 -5.191 -18.764 1.00 83.94 101 THR A N 1
ATOM 750 C CA . THR A 1 101 ? 5.128 -4.914 -20.195 1.00 83.94 101 THR A CA 1
ATOM 751 C C . THR A 1 101 ? 6.192 -3.861 -20.424 1.00 83.94 101 THR A C 1
ATOM 753 O O . THR A 1 101 ? 6.423 -3.006 -19.574 1.00 83.94 101 THR A O 1
ATOM 756 N N . ASN A 1 102 ? 6.854 -3.916 -21.567 1.00 79.75 102 ASN A N 1
ATOM 757 C CA . ASN A 1 102 ? 7.745 -2.860 -22.019 1.00 79.75 102 ASN A CA 1
ATOM 758 C C . ASN A 1 102 ? 7.229 -2.344 -23.356 1.00 79.75 102 ASN A C 1
ATOM 760 O O . ASN A 1 102 ? 6.860 -3.154 -24.195 1.00 79.75 102 ASN A O 1
ATOM 764 N N . SER A 1 103 ? 7.155 -1.033 -23.558 1.00 75.81 103 SER A N 1
ATOM 765 C CA . SER A 1 103 ? 6.648 -0.433 -24.796 1.00 75.81 103 SER A CA 1
ATOM 766 C C . SER A 1 103 ? 7.554 0.705 -25.253 1.00 75.81 103 SER A C 1
ATOM 768 O O . SER A 1 103 ? 7.842 1.612 -24.479 1.00 75.81 103 SER A O 1
ATOM 770 N N . CYS A 1 104 ? 7.995 0.671 -26.511 1.00 75.56 104 CYS A N 1
ATOM 771 C CA . CYS A 1 104 ? 8.889 1.671 -27.097 1.00 75.56 104 CYS A CA 1
ATOM 772 C C . CYS A 1 104 ? 8.160 2.482 -28.176 1.00 75.56 104 CYS A C 1
ATOM 774 O O . CYS A 1 104 ? 7.450 1.910 -29.005 1.00 75.56 104 CYS A O 1
ATOM 776 N N . LEU A 1 105 ? 8.343 3.810 -28.185 1.00 64.38 105 LEU A N 1
ATOM 777 C CA . LEU A 1 105 ? 7.719 4.716 -29.168 1.00 64.38 105 LEU A CA 1
ATOM 778 C C . LEU A 1 105 ? 8.219 4.479 -30.603 1.00 64.38 105 LEU A C 1
ATOM 780 O O . LEU A 1 105 ? 7.477 4.679 -31.562 1.00 64.38 105 LEU A O 1
ATOM 784 N N . THR A 1 106 ? 9.464 4.029 -30.753 1.00 60.44 106 THR A N 1
ATOM 785 C CA . THR A 1 106 ? 10.025 3.551 -32.016 1.00 60.44 106 THR A CA 1
ATOM 786 C C . THR A 1 106 ? 10.035 2.033 -31.960 1.00 60.44 106 THR A C 1
ATOM 788 O O . THR A 1 106 ? 10.876 1.431 -31.301 1.00 60.44 106 THR A O 1
ATOM 791 N N . SER A 1 107 ? 9.044 1.414 -32.584 1.00 56.97 107 SER A N 1
ATOM 792 C CA . SER A 1 107 ? 8.819 -0.028 -32.593 1.00 56.97 107 SER A CA 1
ATOM 793 C C . SER A 1 107 ? 9.992 -0.795 -33.213 1.00 56.97 107 SER A C 1
ATOM 795 O O . SER A 1 107 ? 9.944 -1.072 -34.404 1.00 56.97 107 SER A O 1
ATOM 797 N N . GLN A 1 108 ? 11.028 -1.105 -32.427 1.00 54.28 108 GLN A N 1
ATOM 798 C CA . GLN A 1 108 ? 11.860 -2.316 -32.463 1.00 54.28 108 GLN A CA 1
ATOM 799 C C . GLN A 1 108 ? 12.744 -2.338 -31.197 1.00 54.28 108 GLN A C 1
ATOM 801 O O . GLN A 1 108 ? 13.540 -1.414 -31.025 1.00 54.28 108 GLN A O 1
ATOM 806 N N . PRO A 1 109 ? 12.667 -3.380 -30.344 1.00 53.97 109 PRO A N 1
ATOM 807 C CA . PRO A 1 109 ? 11.886 -4.617 -30.488 1.00 53.97 109 PRO A CA 1
ATOM 808 C C . PRO A 1 109 ? 10.389 -4.452 -30.163 1.00 53.97 109 PRO A C 1
ATOM 810 O O . PRO A 1 109 ? 9.958 -3.405 -29.683 1.00 53.97 109 PRO A O 1
ATOM 813 N N . GLU A 1 110 ? 9.592 -5.485 -30.457 1.00 56.84 110 GLU A N 1
ATOM 814 C CA . GLU A 1 110 ? 8.187 -5.562 -30.037 1.00 56.84 110 GLU A CA 1
ATOM 815 C C . GLU A 1 110 ? 8.047 -5.467 -28.507 1.00 56.84 110 GLU A C 1
ATOM 817 O O . GLU A 1 110 ? 8.965 -5.856 -27.779 1.00 56.84 110 GLU A O 1
ATOM 822 N N . PRO A 1 111 ? 6.898 -4.975 -28.005 1.00 59.19 111 PRO A N 1
ATOM 823 C CA . PRO A 1 111 ? 6.616 -4.949 -26.583 1.00 59.19 111 PRO A CA 1
ATOM 824 C C . PRO A 1 111 ? 6.807 -6.320 -25.927 1.00 59.19 111 PRO A C 1
ATOM 826 O O . PRO A 1 111 ? 6.037 -7.248 -26.168 1.00 59.19 111 PRO A O 1
ATOM 829 N N . ASN A 1 112 ? 7.809 -6.453 -25.058 1.00 64.50 112 ASN A N 1
ATOM 830 C CA . ASN A 1 112 ? 7.984 -7.668 -24.271 1.00 64.50 112 ASN A CA 1
ATOM 831 C C . ASN A 1 112 ? 7.012 -7.620 -23.090 1.00 64.50 112 ASN A C 1
ATOM 833 O O . ASN A 1 112 ? 7.238 -6.901 -22.113 1.00 64.50 112 ASN A O 1
ATOM 837 N N . SER A 1 113 ? 5.908 -8.357 -23.199 1.00 68.50 113 SER A N 1
ATOM 838 C CA . SER A 1 113 ? 4.981 -8.604 -22.096 1.00 68.50 113 SER A CA 1
ATOM 839 C C . SER A 1 113 ? 5.234 -9.972 -21.483 1.00 68.50 113 SER A C 1
ATOM 841 O O . SER A 1 113 ? 5.323 -10.964 -22.206 1.00 68.50 113 SER A O 1
ATOM 843 N N . GLY A 1 114 ? 5.294 -10.033 -20.160 1.00 72.31 114 GLY A N 1
ATOM 844 C CA . GLY A 1 114 ? 5.444 -11.275 -19.423 1.00 72.31 114 GLY A CA 1
ATOM 845 C C . GLY A 1 114 ? 4.619 -11.275 -18.147 1.00 72.31 114 GLY A C 1
ATOM 846 O O . GLY A 1 114 ? 4.318 -10.238 -17.553 1.00 72.31 114 GLY A O 1
ATOM 847 N N . GLU A 1 115 ? 4.254 -12.473 -17.724 1.00 74.50 115 GLU A N 1
ATOM 848 C CA . GLU A 1 115 ? 3.817 -12.755 -16.367 1.00 74.50 115 GLU A CA 1
ATOM 849 C C . GLU A 1 115 ? 4.934 -13.581 -15.732 1.00 74.50 115 GLU A C 1
ATOM 851 O O . GLU A 1 115 ? 5.420 -14.520 -16.368 1.00 74.50 115 GLU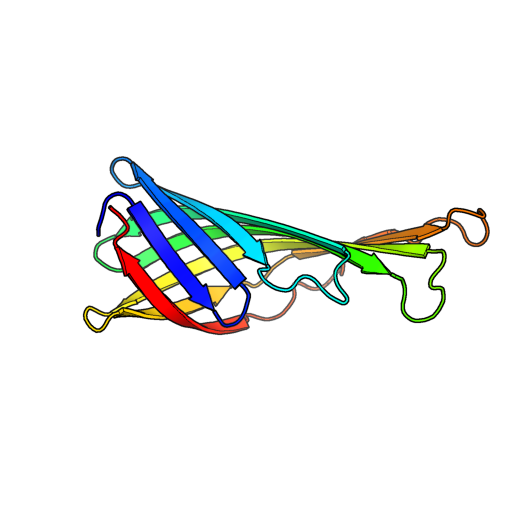 A O 1
ATOM 856 N N . ASP A 1 116 ? 5.387 -13.218 -14.530 1.00 72.12 116 ASP A N 1
ATOM 857 C CA . ASP A 1 116 ? 6.340 -14.078 -13.827 1.00 72.12 116 ASP A CA 1
ATOM 858 C C . ASP A 1 116 ? 5.629 -15.402 -13.500 1.00 72.12 116 ASP A C 1
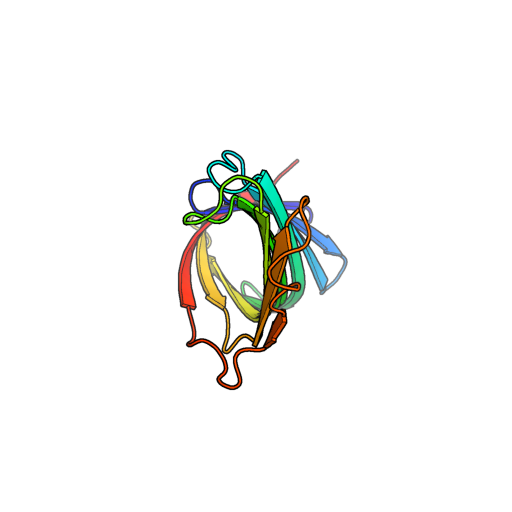ATOM 860 O O . ASP A 1 116 ? 4.604 -15.380 -12.808 1.00 72.12 116 ASP A O 1
ATOM 864 N N . PRO A 1 117 ? 6.098 -16.555 -14.015 1.00 65.88 117 PRO A N 1
ATOM 865 C CA . PRO A 1 117 ? 5.445 -17.835 -13.758 1.00 65.88 117 PRO A CA 1
ATOM 866 C C . PRO A 1 117 ? 5.487 -18.223 -12.275 1.00 65.88 117 PRO A C 1
ATOM 868 O O . PRO A 1 117 ? 4.694 -19.060 -11.839 1.00 65.88 117 PRO A O 1
ATOM 871 N N . ASN A 1 118 ? 6.394 -17.630 -11.495 1.00 72.50 118 ASN A N 1
ATOM 872 C CA . ASN A 1 118 ? 6.459 -17.810 -10.057 1.00 72.50 118 ASN A CA 1
ATOM 873 C C . ASN A 1 118 ? 5.776 -16.638 -9.355 1.00 72.50 118 ASN A C 1
ATOM 875 O O . ASN A 1 118 ? 5.947 -15.474 -9.712 1.00 72.50 118 ASN A O 1
ATOM 879 N N . ARG A 1 119 ? 5.017 -16.941 -8.298 1.00 78.19 119 ARG A N 1
ATOM 880 C CA . ARG A 1 119 ? 4.544 -15.879 -7.412 1.00 78.19 119 ARG A CA 1
ATOM 881 C C . ARG A 1 119 ? 5.735 -15.286 -6.677 1.00 78.19 119 ARG A C 1
ATOM 883 O O . ARG A 1 119 ? 6.546 -16.026 -6.118 1.00 78.19 119 ARG A O 1
ATOM 890 N N . GLU A 1 120 ? 5.782 -13.965 -6.638 1.00 83.25 120 GLU A N 1
ATOM 891 C CA . GLU A 1 120 ? 6.771 -13.233 -5.860 1.00 83.25 120 GLU A CA 1
ATOM 892 C C . GLU A 1 120 ? 6.618 -13.598 -4.369 1.00 83.25 120 GLU A C 1
ATOM 894 O O . GLU A 1 120 ? 5.498 -13.877 -3.898 1.00 83.25 120 GLU A O 1
ATOM 899 N N . PRO A 1 121 ? 7.730 -13.642 -3.612 1.00 87.50 121 PRO A N 1
ATOM 900 C CA . PRO A 1 121 ? 7.706 -14.010 -2.208 1.00 87.50 121 PRO A CA 1
ATOM 901 C C . PRO A 1 121 ? 6.882 -13.017 -1.387 1.00 87.50 121 PRO A C 1
ATOM 903 O O . PRO A 1 121 ? 6.601 -11.886 -1.789 1.00 87.50 121 PRO A O 1
ATOM 906 N N . ILE A 1 122 ? 6.500 -13.458 -0.192 1.00 92.56 122 ILE A N 1
ATOM 907 C CA . ILE A 1 122 ? 5.812 -12.604 0.772 1.00 92.56 122 ILE A CA 1
ATOM 908 C C . ILE A 1 122 ? 6.742 -11.453 1.158 1.00 92.56 122 ILE A C 1
ATOM 910 O O . ILE A 1 122 ? 7.869 -11.681 1.594 1.00 92.56 122 ILE A O 1
ATOM 914 N N . SER A 1 123 ? 6.241 -10.230 1.017 1.00 92.75 123 SER A N 1
ATOM 915 C CA . SER A 1 123 ? 6.887 -9.014 1.493 1.00 92.75 123 SER A CA 1
ATOM 916 C C . SER A 1 123 ? 6.266 -8.594 2.822 1.00 92.75 123 SER A C 1
ATOM 918 O O . SER A 1 123 ? 5.039 -8.537 2.951 1.00 92.75 123 SER A O 1
ATOM 920 N N . GLU A 1 124 ? 7.111 -8.303 3.807 1.00 96.56 124 GLU A N 1
ATOM 921 C CA . GLU A 1 124 ? 6.705 -7.832 5.130 1.00 96.56 124 GLU A CA 1
ATOM 922 C C . GLU A 1 124 ? 7.358 -6.482 5.420 1.00 96.56 124 GLU A C 1
ATOM 924 O O . GLU A 1 124 ? 8.548 -6.286 5.169 1.00 96.56 124 GLU A O 1
ATOM 929 N N . TRP A 1 125 ? 6.570 -5.537 5.928 1.00 96.31 125 TRP A N 1
ATOM 930 C CA . TRP A 1 125 ? 7.035 -4.188 6.246 1.00 96.31 125 TRP A CA 1
ATOM 931 C C . TRP A 1 125 ? 6.210 -3.562 7.367 1.00 96.31 125 TRP A C 1
ATOM 933 O O . TRP A 1 125 ? 5.119 -4.026 7.700 1.00 96.31 125 TRP A O 1
ATOM 943 N N . THR A 1 126 ? 6.737 -2.493 7.957 1.00 97.69 126 THR A N 1
ATOM 944 C CA . THR A 1 126 ? 6.033 -1.677 8.948 1.00 97.69 126 THR A CA 1
ATOM 945 C C . THR A 1 126 ? 5.801 -0.270 8.417 1.00 97.69 126 THR A C 1
ATOM 947 O O . THR A 1 126 ? 6.526 0.211 7.548 1.00 97.69 126 THR A O 1
ATOM 950 N N . ALA A 1 127 ? 4.759 0.380 8.921 1.00 97.75 127 ALA A N 1
ATOM 951 C CA . ALA A 1 127 ? 4.391 1.741 8.548 1.00 97.75 127 ALA A CA 1
ATOM 952 C C . ALA A 1 127 ? 3.709 2.459 9.707 1.00 97.75 127 ALA A C 1
ATOM 954 O O . ALA A 1 127 ? 3.417 1.858 10.745 1.00 97.75 127 ALA A O 1
ATOM 955 N N . THR A 1 128 ? 3.429 3.742 9.512 1.00 97.94 128 THR A N 1
ATOM 956 C CA . THR A 1 128 ? 2.576 4.509 10.415 1.00 97.94 128 THR A CA 1
ATOM 957 C C . THR A 1 128 ? 1.177 4.648 9.838 1.00 97.94 128 THR A C 1
ATOM 959 O O . THR A 1 128 ? 0.968 4.574 8.626 1.00 97.94 128 THR A O 1
ATOM 962 N N . TRP A 1 129 ? 0.201 4.850 10.715 1.00 97.00 129 TRP A N 1
ATOM 963 C CA . TRP A 1 129 ? -1.151 5.212 10.331 1.00 97.00 129 TRP A CA 1
ATOM 964 C C . TRP A 1 129 ? -1.706 6.276 11.262 1.00 97.00 129 TRP A C 1
ATOM 966 O O . TRP A 1 129 ? -1.355 6.349 12.441 1.00 97.00 129 TRP A O 1
ATOM 976 N N . SER A 1 130 ? -2.597 7.105 10.730 1.00 96.50 130 SER A N 1
ATOM 977 C CA . SER A 1 130 ? -3.257 8.137 11.521 1.00 96.50 130 SER A CA 1
ATOM 978 C C . SER A 1 130 ? -4.692 8.374 11.049 1.00 96.50 130 SER A C 1
ATOM 980 O O . SER A 1 130 ? -4.952 8.326 9.845 1.00 96.50 130 SER A O 1
ATOM 982 N N . PRO A 1 131 ? -5.648 8.609 11.966 1.00 94.69 131 PRO A N 1
ATOM 983 C CA . PRO A 1 131 ? -6.999 9.009 11.593 1.00 94.69 131 PRO A CA 1
ATOM 984 C C . PRO A 1 131 ? -6.996 10.335 10.827 1.00 94.69 131 PRO A C 1
ATOM 986 O O . PRO A 1 131 ? -6.328 11.287 11.235 1.00 94.69 131 PRO A O 1
ATOM 989 N N . LEU A 1 132 ? -7.799 10.412 9.768 1.00 93.12 132 LEU A N 1
ATOM 990 C CA . LEU A 1 132 ? -8.090 11.652 9.054 1.00 93.12 132 LEU A CA 1
ATOM 991 C C . LEU A 1 132 ? -9.441 12.216 9.523 1.00 93.12 132 LEU A C 1
ATOM 993 O O . LEU A 1 132 ? -10.285 11.477 10.039 1.00 93.12 132 LEU A O 1
ATOM 997 N N . LYS A 1 133 ? -9.600 13.540 9.422 1.00 76.19 133 LYS A N 1
ATOM 998 C CA . LYS A 1 133 ? -10.820 14.259 9.823 1.00 76.19 133 LYS A CA 1
ATOM 999 C C . LYS A 1 133 ? -11.832 14.330 8.693 1.00 76.19 133 LYS A C 1
ATOM 1001 O O . LYS A 1 133 ? -11.395 14.583 7.551 1.00 76.19 133 LYS A O 1
#

Radius of gyration: 16.62 Å; chains: 1; bounding box: 38×32×52 Å

Sequence (133 aa):
MPGHFEIQNGDLVSDCRVSADSVTCNETLKNAKPTQSYAGTMTGK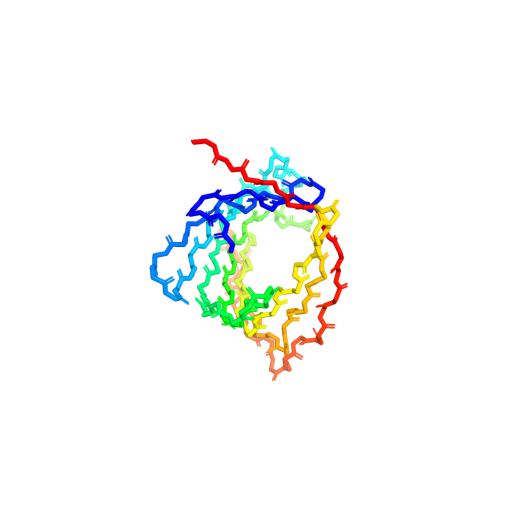VAGMTVTGSARSYATYPDPQSPECTGTTEMSGPITFTFSPDGTLSARWGPYQRRFTNSCLTSQPEPNSGEDPNREPISEWTATWSPLK

Organism: Mycobacterium gordonae (NCBI:txid1778)

pLDDT: mean 88.74, std 11.15, range [53.97, 98.19]

Foldseek 3Di:
DAQWKWWDDPQKIWTWGDDDQKIKTWIAGNDCVQWPGKIKIWIFGDDPQKTKTKMKMKIWGQDPVHNQKIKIKIKIFIKMWGDDPVQKIKIKTDLIKMWMWMGGPPPPPHIDTDTDPDRHDIDIDMIGMDGDD

Secondary structure (DSSP, 8-state):
--SEEEEEETTEEEEEEEETTEEEEEEEESS-TT-SEEEEEEEEEEETTEEEEEEEEEEEEE-SS-TTEEEEEEEEEEEEEEE-TTSEEEEEE-SBEEEEEEEESS-SS---EEE-SSPBPPEEEEEEEEE--